Protein AF-A0A0N4YII7-F1 (afdb_monomer_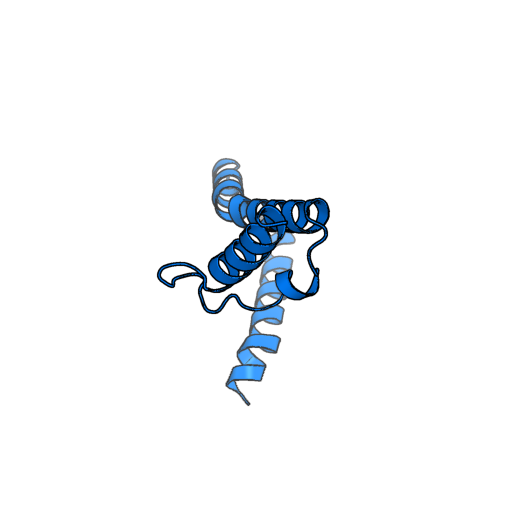lite)

Secondary structure (DSSP, 8-state):
-HHHHIIIIIHHHHHHHHHHHHHH-TT----HHHHHHHHHHHTHHHHHHHHHHHHHHHTT--GGGGSS--TTTTSSS-HHHHHHHHHHHHHTT-

pLDDT: mean 77.95, std 12.57, range [47.41, 92.69]

Organism: Nippostrongylus brasiliensis (NCBI:txid27835)

Radius of gyration: 20.64 Å; chains: 1; bounding box: 38×32×59 Å

Structure (mmCIF, N/CA/C/O backbone):
data_AF-A0A0N4YII7-F1
#
_entry.id   AF-A0A0N4YII7-F1
#
loop_
_atom_site.group_PDB
_atom_site.id
_atom_site.type_symbol
_atom_site.label_atom_id
_atom_site.label_alt_id
_atom_site.label_comp_id
_atom_site.label_asym_id
_atom_site.label_entity_id
_atom_site.label_seq_id
_atom_site.pdbx_PDB_ins_code
_atom_site.Cartn_x
_atom_site.Cartn_y
_atom_site.Cartn_z
_atom_site.occupancy
_atom_site.B_iso_or_equiv
_atom_site.auth_seq_id
_atom_site.auth_comp_id
_atom_site.auth_asym_id
_atom_site.auth_atom_id
_atom_site.pdbx_PDB_model_num
ATOM 1 N N . MET A 1 1 ? -17.918 -15.532 -7.937 1.00 65.50 1 MET A N 1
ATOM 2 C CA . MET A 1 1 ? -16.744 -16.434 -7.874 1.00 65.50 1 MET A CA 1
ATOM 3 C C . MET A 1 1 ? -15.693 -16.049 -8.911 1.00 65.50 1 MET A C 1
ATOM 5 O O . MET A 1 1 ? -14.587 -15.718 -8.512 1.00 65.50 1 MET A O 1
ATOM 9 N N . LEU A 1 2 ? -16.036 -15.983 -10.206 1.00 77.75 2 LEU A N 1
ATOM 10 C CA . LEU A 1 2 ? -15.113 -15.530 -11.262 1.00 77.75 2 LEU A CA 1
ATOM 11 C C . LEU A 1 2 ? -14.560 -14.110 -11.019 1.00 77.75 2 LEU A C 1
ATOM 13 O O . LEU A 1 2 ? -13.360 -13.892 -11.111 1.00 77.75 2 LEU A O 1
ATOM 17 N N . THR A 1 3 ? -15.417 -13.165 -10.625 1.00 81.81 3 THR A N 1
ATOM 18 C CA . THR A 1 3 ? -15.031 -11.780 -10.297 1.00 81.81 3 THR A CA 1
ATOM 19 C C . THR A 1 3 ? -14.018 -11.692 -9.155 1.00 81.81 3 THR A C 1
ATOM 21 O O . THR A 1 3 ? -13.050 -10.945 -9.246 1.00 81.81 3 THR A O 1
ATOM 24 N N . SER A 1 4 ? -14.193 -12.493 -8.104 1.00 81.88 4 SER A N 1
ATOM 25 C CA . SER A 1 4 ? -13.272 -12.552 -6.965 1.00 81.88 4 SER A CA 1
ATOM 26 C C . SER A 1 4 ? -11.907 -13.129 -7.359 1.00 81.88 4 SER A C 1
ATOM 28 O O . SER A 1 4 ? -10.881 -12.602 -6.945 1.00 81.88 4 SER A O 1
ATOM 30 N N . ILE A 1 5 ? -11.880 -14.168 -8.202 1.00 86.31 5 ILE A N 1
ATOM 31 C CA . ILE A 1 5 ? -10.629 -14.754 -8.715 1.00 86.31 5 ILE A CA 1
ATOM 32 C C . ILE A 1 5 ? -9.871 -13.740 -9.584 1.00 86.31 5 ILE A C 1
ATOM 34 O O . ILE A 1 5 ? -8.651 -13.619 -9.476 1.00 86.31 5 ILE A O 1
ATOM 38 N N . MET A 1 6 ? -10.591 -12.971 -10.404 1.00 87.19 6 MET A N 1
ATOM 39 C CA . MET A 1 6 ? -9.992 -11.916 -11.221 1.00 87.19 6 MET A CA 1
ATOM 40 C C . MET A 1 6 ? -9.391 -10.802 -10.359 1.00 87.19 6 MET A C 1
ATOM 42 O O . MET A 1 6 ? -8.235 -10.439 -10.558 1.00 87.19 6 MET A O 1
ATOM 46 N N . LEU A 1 7 ? -10.145 -10.303 -9.373 1.00 85.81 7 LEU A N 1
ATOM 47 C CA . LEU A 1 7 ? -9.739 -9.159 -8.551 1.00 85.81 7 LEU A CA 1
ATOM 48 C C . LEU A 1 7 ? -8.571 -9.469 -7.610 1.00 85.81 7 LEU A C 1
ATOM 50 O O . LEU A 1 7 ? -7.663 -8.656 -7.475 1.00 85.81 7 LEU A O 1
ATOM 54 N N . TYR A 1 8 ? -8.595 -10.633 -6.961 1.00 85.56 8 TYR A N 1
ATOM 55 C CA . TYR A 1 8 ? -7.627 -10.970 -5.913 1.00 85.56 8 TYR A CA 1
ATOM 56 C C . TYR A 1 8 ? -6.498 -11.892 -6.387 1.00 85.56 8 TYR A C 1
ATOM 58 O O . TYR A 1 8 ? -5.505 -12.034 -5.681 1.00 85.56 8 TYR A O 1
ATOM 66 N N . GLY A 1 9 ? -6.633 -12.518 -7.559 1.00 89.00 9 GLY A N 1
ATOM 67 C CA . GLY A 1 9 ? -5.633 -13.433 -8.113 1.00 89.00 9 GLY A CA 1
ATOM 68 C C . GLY A 1 9 ? -5.007 -12.900 -9.394 1.00 89.00 9 GLY A C 1
ATOM 69 O O . GLY A 1 9 ? -3.835 -12.533 -9.416 1.00 89.00 9 GLY A O 1
ATOM 70 N N . VAL A 1 10 ? -5.796 -12.842 -10.469 1.00 90.56 10 VAL A N 1
ATOM 71 C CA . VAL A 1 10 ? -5.274 -12.571 -11.820 1.00 90.56 10 VAL A CA 1
ATOM 72 C C . VAL A 1 10 ? -4.705 -11.158 -11.937 1.00 90.56 10 VAL A C 1
ATOM 74 O O . VAL A 1 10 ? -3.589 -10.992 -12.427 1.00 90.56 10 VAL A O 1
ATOM 77 N N . ILE A 1 11 ? -5.431 -10.145 -11.457 1.00 89.44 11 ILE A N 1
ATOM 78 C CA . ILE A 1 11 ? -4.999 -8.747 -11.566 1.00 89.44 11 ILE A CA 1
ATOM 79 C C . ILE A 1 11 ? -3.677 -8.512 -10.810 1.00 89.44 11 ILE A C 1
ATOM 81 O O . ILE A 1 11 ? -2.722 -8.089 -11.461 1.00 89.44 11 ILE A O 1
ATOM 85 N N . PRO A 1 12 ? -3.537 -8.847 -9.511 1.00 91.25 12 PRO A N 1
ATOM 86 C CA . PRO A 1 12 ? -2.279 -8.641 -8.791 1.00 91.25 12 PRO A CA 1
ATOM 87 C C . PRO A 1 12 ? -1.086 -9.370 -9.419 1.00 91.25 12 PRO A C 1
ATOM 89 O O . PRO A 1 12 ? -0.009 -8.790 -9.541 1.00 91.25 12 PRO A O 1
ATOM 92 N N . VAL A 1 13 ? -1.280 -10.619 -9.862 1.00 91.94 13 VAL A N 1
ATOM 93 C CA . VAL A 1 13 ? -0.217 -11.413 -10.498 1.00 91.94 13 VAL A CA 1
ATOM 94 C C . VAL A 1 13 ? 0.196 -10.796 -11.832 1.00 91.94 13 VAL A C 1
ATOM 96 O O . VAL A 1 13 ? 1.386 -10.627 -12.080 1.00 91.94 13 VAL A O 1
ATOM 99 N N . SER A 1 14 ? -0.766 -10.407 -12.672 1.00 91.44 14 SER A N 1
ATOM 100 C CA . SER A 1 14 ? -0.474 -9.792 -13.973 1.00 91.44 14 SER A CA 1
ATOM 101 C C . SER A 1 14 ? 0.263 -8.456 -13.838 1.00 91.44 14 SER A C 1
ATOM 103 O O . SER A 1 14 ? 1.238 -8.228 -14.551 1.00 91.44 14 SER A O 1
ATOM 105 N N . VAL A 1 15 ? -0.131 -7.613 -12.875 1.00 92.06 15 VAL A N 1
ATOM 106 C CA . VAL A 1 15 ? 0.550 -6.346 -12.569 1.00 92.06 15 VAL A CA 1
ATOM 107 C C . VAL A 1 15 ? 1.965 -6.596 -12.049 1.00 92.06 15 VAL A C 1
ATOM 109 O O . VAL A 1 15 ? 2.895 -5.930 -12.495 1.00 92.06 15 VAL A O 1
ATOM 112 N N . GLY A 1 16 ? 2.155 -7.575 -11.157 1.00 90.88 16 GLY A N 1
ATOM 113 C CA . GLY A 1 16 ? 3.480 -7.941 -10.653 1.00 90.88 16 GLY A CA 1
ATOM 114 C C . GLY A 1 16 ? 4.416 -8.421 -11.763 1.00 90.88 16 GLY A C 1
ATOM 115 O O . GLY A 1 16 ? 5.545 -7.948 -11.868 1.00 90.88 16 GLY A O 1
ATOM 116 N N . VAL A 1 17 ? 3.926 -9.296 -12.644 1.00 91.62 17 VAL A N 1
ATOM 117 C CA . VAL A 1 17 ? 4.686 -9.790 -13.801 1.00 91.62 17 VAL A CA 1
ATOM 118 C C . VAL A 1 17 ? 5.030 -8.646 -14.759 1.00 91.62 17 VAL A C 1
ATOM 120 O O . VAL A 1 17 ? 6.194 -8.489 -15.130 1.00 91.62 17 VAL A O 1
ATOM 123 N N . ALA A 1 18 ? 4.062 -7.796 -15.110 1.00 88.62 18 ALA A N 1
ATOM 124 C CA . ALA A 1 18 ? 4.298 -6.634 -15.966 1.00 88.62 18 ALA A CA 1
ATOM 125 C C . ALA A 1 18 ? 5.338 -5.677 -15.364 1.00 88.62 18 ALA A C 1
ATOM 127 O O . ALA A 1 18 ? 6.233 -5.218 -16.071 1.00 88.62 18 ALA A O 1
ATOM 128 N N . PHE A 1 19 ? 5.268 -5.432 -14.053 1.00 87.75 19 PHE A N 1
ATOM 129 C CA . PHE A 1 19 ? 6.248 -4.619 -13.340 1.00 87.75 19 PHE A CA 1
ATOM 130 C C . PHE A 1 19 ? 7.651 -5.231 -13.402 1.00 87.75 19 PHE A C 1
ATOM 132 O O . PHE A 1 19 ? 8.606 -4.518 -13.694 1.00 87.75 19 PHE A O 1
ATOM 139 N N . THR A 1 20 ? 7.793 -6.546 -13.194 1.00 86.62 20 THR A N 1
ATOM 140 C CA . THR A 1 20 ? 9.106 -7.206 -13.294 1.00 86.62 20 THR A CA 1
ATOM 141 C C . THR A 1 20 ? 9.702 -7.098 -14.691 1.00 86.62 20 THR A C 1
ATOM 143 O O . THR A 1 20 ? 10.844 -6.668 -14.810 1.00 86.62 20 THR A O 1
ATOM 146 N N . PHE A 1 21 ? 8.920 -7.383 -15.740 1.00 87.25 21 PHE A N 1
ATOM 147 C CA . PHE A 1 21 ? 9.373 -7.226 -17.124 1.00 87.25 21 PHE A CA 1
ATOM 148 C C . PHE A 1 21 ? 9.798 -5.795 -17.425 1.00 87.25 21 PHE A C 1
ATOM 150 O O . PHE A 1 21 ? 10.829 -5.583 -18.057 1.00 87.25 21 PHE A O 1
ATOM 157 N N . TYR A 1 22 ? 9.021 -4.827 -16.942 1.00 82.94 22 TYR A N 1
ATOM 158 C CA . TYR A 1 22 ? 9.310 -3.414 -17.110 1.00 82.94 22 TYR A CA 1
ATOM 159 C C . TYR A 1 22 ? 10.624 -3.003 -16.426 1.00 82.94 22 TYR A C 1
ATOM 161 O O . TYR A 1 22 ? 11.446 -2.342 -17.049 1.00 82.94 22 TYR A O 1
ATOM 169 N N . VAL A 1 23 ? 10.864 -3.429 -15.182 1.00 81.12 23 VAL A N 1
ATOM 170 C CA . VAL A 1 23 ? 12.098 -3.104 -14.440 1.00 81.12 23 VAL A CA 1
ATOM 171 C C . VAL A 1 23 ? 13.334 -3.773 -15.048 1.00 81.12 23 VAL A C 1
ATOM 173 O O . VAL A 1 23 ? 14.420 -3.203 -15.002 1.00 81.12 23 VAL A O 1
ATOM 176 N N . THR A 1 24 ? 13.192 -4.970 -15.623 1.00 84.12 24 THR A N 1
ATOM 177 C CA . THR A 1 24 ? 14.304 -5.698 -16.259 1.00 84.12 24 THR A CA 1
ATOM 178 C C . THR A 1 24 ? 14.549 -5.313 -17.718 1.00 84.12 24 THR A C 1
ATOM 180 O O . THR A 1 24 ? 15.495 -5.812 -18.322 1.00 84.12 24 THR A O 1
ATOM 183 N N . ALA A 1 25 ? 13.695 -4.480 -18.315 1.00 82.19 25 ALA A N 1
ATOM 184 C CA . ALA A 1 25 ? 13.849 -4.079 -19.705 1.00 82.19 25 ALA A CA 1
ATOM 185 C C . ALA A 1 25 ? 15.030 -3.107 -19.855 1.00 82.19 25 ALA A C 1
ATOM 187 O O . ALA A 1 25 ? 15.061 -2.046 -19.240 1.00 82.19 25 ALA A O 1
ATOM 188 N N . GLU A 1 26 ? 15.985 -3.446 -20.721 1.00 68.69 26 GLU A N 1
ATOM 189 C CA . GLU A 1 26 ? 17.221 -2.673 -20.927 1.00 68.69 26 GLU A CA 1
ATOM 190 C C . GLU A 1 26 ? 16.989 -1.270 -21.527 1.00 68.69 26 GLU A C 1
ATOM 192 O O . GLU A 1 26 ? 17.878 -0.423 -21.487 1.00 68.69 26 GLU A O 1
ATOM 197 N N . SER A 1 27 ? 15.798 -0.999 -22.074 1.00 68.75 27 SER A N 1
ATOM 198 C CA . SER A 1 27 ? 15.488 0.212 -22.846 1.00 68.75 27 SER A CA 1
ATOM 199 C C . SER A 1 27 ? 14.261 0.979 -22.335 1.00 68.75 27 SER A C 1
ATOM 201 O O . SER A 1 27 ? 13.415 1.401 -23.128 1.00 68.75 27 SER A O 1
ATOM 203 N N . THR A 1 28 ? 14.112 1.167 -21.022 1.00 65.75 28 THR A N 1
ATOM 204 C CA . THR A 1 28 ? 13.054 2.047 -20.500 1.00 65.75 28 THR A CA 1
ATOM 205 C C . THR A 1 28 ? 13.418 3.513 -20.747 1.00 65.75 28 THR A C 1
ATOM 207 O O . THR A 1 28 ? 14.306 4.060 -20.096 1.00 65.75 28 THR A O 1
ATOM 210 N N . SER A 1 29 ? 12.727 4.171 -21.679 1.00 68.50 29 SER A N 1
ATOM 211 C CA . SER A 1 29 ? 12.947 5.572 -22.069 1.00 68.50 29 SER A CA 1
ATOM 212 C C . SER A 1 29 ? 12.331 6.580 -21.087 1.00 68.50 29 SER A C 1
ATOM 214 O O . SER A 1 29 ? 11.673 7.529 -21.509 1.00 68.50 29 SER A O 1
ATOM 216 N N . PHE A 1 30 ? 12.466 6.356 -19.780 1.00 74.00 30 PHE A N 1
ATOM 217 C CA . PHE A 1 30 ? 11.945 7.288 -18.783 1.00 74.00 30 PHE A CA 1
ATOM 218 C C . PHE A 1 30 ? 12.942 8.415 -18.543 1.00 74.00 30 PHE A C 1
ATOM 220 O O . PHE A 1 30 ? 14.089 8.177 -18.162 1.00 74.00 30 PHE A O 1
ATOM 227 N N . SER A 1 31 ? 12.499 9.654 -18.748 1.00 82.69 31 SER A N 1
ATOM 228 C CA . SER A 1 31 ? 13.266 10.823 -18.339 1.00 82.69 31 SER A CA 1
ATOM 229 C C . SER A 1 31 ? 13.264 10.936 -16.814 1.00 82.69 31 SER A C 1
ATOM 231 O O . SER A 1 31 ? 12.325 10.512 -16.136 1.00 82.69 31 SER A O 1
ATOM 233 N N . ALA A 1 32 ? 14.286 11.582 -16.250 1.00 83.00 32 ALA A N 1
ATOM 234 C CA . ALA A 1 32 ? 14.323 11.903 -14.823 1.00 83.00 32 ALA A CA 1
ATOM 235 C C . ALA A 1 32 ? 13.082 12.704 -14.369 1.00 83.00 32 ALA A C 1
ATOM 237 O O . ALA A 1 32 ? 12.633 12.567 -13.232 1.00 83.00 32 ALA A O 1
ATOM 238 N N . ILE A 1 33 ? 12.498 13.500 -15.272 1.00 88.75 33 ILE A N 1
ATOM 239 C CA . ILE A 1 33 ? 11.272 14.273 -15.025 1.00 88.75 33 ILE A CA 1
ATOM 240 C C . ILE A 1 33 ? 10.058 13.348 -14.865 1.00 88.75 33 ILE A C 1
ATOM 242 O O . ILE A 1 33 ? 9.251 13.552 -13.959 1.00 88.75 33 ILE A O 1
ATOM 246 N N . ASP A 1 34 ? 9.951 12.307 -15.690 1.00 86.31 34 ASP A N 1
ATOM 247 C CA . ASP A 1 34 ? 8.843 11.349 -15.634 1.00 86.31 34 ASP A CA 1
ATOM 248 C C . ASP A 1 34 ? 8.876 10.558 -14.321 1.00 86.31 34 ASP A C 1
ATOM 250 O O . ASP A 1 34 ? 7.850 10.365 -13.669 1.00 86.31 34 ASP A O 1
ATOM 254 N N . VAL A 1 35 ? 10.076 10.171 -13.877 1.00 85.12 35 VAL A N 1
ATOM 255 C CA . VAL A 1 35 ? 10.277 9.515 -12.577 1.00 85.12 35 VAL A CA 1
ATOM 256 C C . VAL A 1 35 ? 9.887 10.447 -11.429 1.00 85.12 35 VAL A C 1
ATOM 258 O O . VAL A 1 35 ? 9.176 10.029 -10.514 1.00 85.12 35 VAL A O 1
ATOM 261 N N . ALA A 1 36 ? 10.298 11.717 -11.478 1.00 86.88 36 ALA A N 1
ATOM 262 C CA . ALA A 1 36 ? 9.941 12.700 -10.458 1.00 86.88 36 ALA A CA 1
ATOM 263 C C . ALA A 1 36 ? 8.421 12.924 -10.379 1.00 86.88 36 ALA A C 1
ATOM 265 O O . ALA A 1 36 ? 7.870 12.988 -9.280 1.00 86.88 36 ALA A O 1
ATOM 266 N N . LEU A 1 37 ? 7.735 12.979 -11.525 1.00 90.62 37 LEU A N 1
ATOM 267 C CA . LEU A 1 37 ? 6.276 13.078 -11.591 1.00 90.62 37 LEU A CA 1
ATOM 268 C C . LEU A 1 37 ? 5.592 11.843 -10.999 1.00 90.62 37 LEU A C 1
ATOM 270 O O . LEU A 1 37 ? 4.673 11.991 -10.195 1.00 90.62 37 LEU A O 1
ATOM 274 N N . ILE A 1 38 ? 6.061 10.637 -11.332 1.00 88.38 38 ILE A N 1
ATOM 275 C CA . ILE A 1 38 ? 5.533 9.393 -10.751 1.00 88.38 38 ILE A CA 1
ATOM 276 C C . ILE A 1 38 ? 5.683 9.407 -9.231 1.00 88.38 38 ILE A C 1
ATOM 278 O O . ILE A 1 38 ? 4.722 9.125 -8.516 1.00 88.38 38 ILE A O 1
ATOM 282 N N . ILE A 1 39 ? 6.864 9.771 -8.724 1.00 88.94 39 ILE A N 1
ATOM 283 C CA . ILE A 1 39 ? 7.101 9.863 -7.282 1.00 88.94 39 ILE A CA 1
ATOM 284 C C . ILE A 1 39 ? 6.170 10.905 -6.668 1.00 88.94 39 ILE A C 1
ATOM 286 O O . ILE A 1 39 ? 5.521 10.610 -5.672 1.00 88.94 39 ILE A O 1
ATOM 290 N N . PHE A 1 40 ? 6.047 12.092 -7.258 1.00 92.69 40 PHE A N 1
ATOM 291 C CA . PHE A 1 40 ? 5.180 13.149 -6.739 1.00 92.69 40 PHE A CA 1
ATOM 292 C C . PHE A 1 40 ? 3.708 12.718 -6.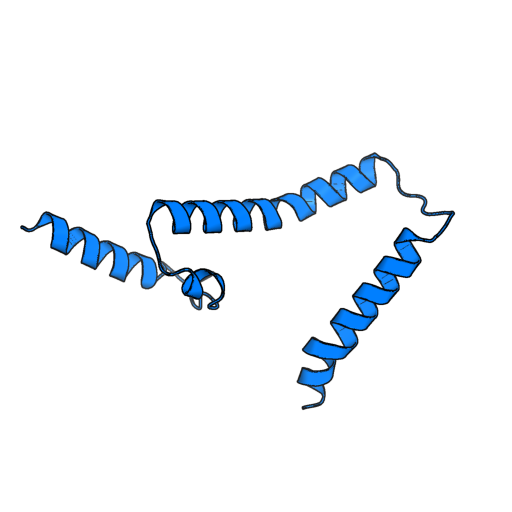660 1.00 92.69 40 PHE A C 1
ATOM 294 O O . PHE A 1 40 ? 3.034 13.013 -5.676 1.00 92.69 40 PHE A O 1
ATOM 301 N N . ILE A 1 41 ? 3.222 11.976 -7.659 1.00 91.00 41 ILE A N 1
ATOM 302 C CA . ILE A 1 41 ? 1.844 11.471 -7.704 1.00 91.00 41 ILE A CA 1
ATOM 303 C C . ILE A 1 41 ? 1.629 10.332 -6.700 1.00 91.00 41 ILE A C 1
ATOM 305 O O . ILE A 1 41 ? 0.580 10.270 -6.061 1.00 91.00 41 ILE A O 1
ATOM 309 N N . LEU A 1 42 ? 2.600 9.425 -6.550 1.00 89.75 42 LEU A N 1
ATOM 310 C CA . LEU A 1 42 ? 2.449 8.235 -5.709 1.00 89.75 42 LEU A CA 1
ATOM 311 C C . LEU A 1 42 ? 2.817 8.471 -4.241 1.00 89.75 42 LEU A C 1
ATOM 313 O O . LEU A 1 42 ? 2.269 7.791 -3.381 1.00 89.75 42 LEU A O 1
ATOM 317 N N . CYS A 1 43 ? 3.695 9.429 -3.934 1.00 91.06 43 CYS A N 1
ATOM 318 C CA . CYS A 1 43 ? 4.206 9.733 -2.590 1.00 91.06 43 CYS A CA 1
ATOM 319 C C . CYS A 1 43 ? 3.134 10.097 -1.537 1.00 91.06 43 CYS A C 1
ATOM 321 O O . CYS A 1 43 ? 3.285 9.690 -0.381 1.00 91.06 43 CYS A O 1
ATOM 323 N N . PRO A 1 44 ? 2.020 10.780 -1.870 1.00 90.75 44 PRO A N 1
ATOM 324 C CA . PRO A 1 44 ? 0.957 11.045 -0.903 1.00 90.75 44 PRO A CA 1
ATOM 325 C C . PRO A 1 44 ? 0.382 9.773 -0.266 1.00 90.75 44 PRO A C 1
ATOM 327 O O . PRO A 1 44 ? 0.038 9.783 0.911 1.00 90.75 44 PRO A O 1
ATOM 330 N N . ILE A 1 45 ? 0.326 8.658 -1.001 1.00 88.25 45 ILE A N 1
ATOM 331 C CA . ILE A 1 45 ? -0.243 7.393 -0.516 1.00 88.25 45 ILE A CA 1
ATOM 332 C C . ILE A 1 45 ? 0.553 6.831 0.682 1.00 88.25 45 ILE A C 1
ATOM 334 O O . ILE A 1 45 ? -0.038 6.666 1.756 1.00 88.25 45 ILE A O 1
ATOM 338 N N . PRO A 1 46 ? 1.874 6.560 0.575 1.00 89.69 46 PRO A N 1
ATOM 339 C CA . PRO A 1 46 ? 2.663 6.098 1.708 1.00 89.69 46 PRO A CA 1
ATOM 340 C C . PRO A 1 46 ? 2.786 7.160 2.804 1.00 89.69 46 PRO A C 1
ATOM 342 O O . PRO A 1 46 ? 2.777 6.795 3.977 1.00 89.69 46 PRO A O 1
ATOM 345 N N . LEU A 1 47 ? 2.838 8.458 2.471 1.00 91.06 47 LEU A N 1
ATOM 346 C CA . LEU A 1 47 ? 2.859 9.520 3.484 1.00 91.06 47 LEU A CA 1
ATOM 347 C C . LEU A 1 47 ? 1.594 9.506 4.351 1.00 91.06 47 LEU A C 1
ATOM 349 O O . LEU A 1 47 ? 1.692 9.535 5.578 1.00 91.06 47 LEU A O 1
ATOM 353 N N . CYS A 1 48 ? 0.411 9.396 3.742 1.00 87.44 48 CYS A N 1
ATOM 354 C CA . CYS A 1 48 ? -0.849 9.278 4.474 1.00 87.44 48 CYS A CA 1
ATOM 355 C C . CYS A 1 48 ? -0.905 7.997 5.318 1.00 87.44 48 CYS A C 1
ATOM 357 O O . CYS A 1 48 ? -1.379 8.034 6.456 1.00 87.44 48 CYS A O 1
ATOM 359 N N . ALA A 1 49 ? -0.396 6.876 4.799 1.00 86.62 49 ALA A N 1
ATOM 360 C CA . ALA A 1 49 ? -0.335 5.619 5.540 1.00 86.62 49 ALA A CA 1
ATOM 361 C C . ALA A 1 49 ? 0.576 5.722 6.777 1.00 86.62 49 ALA A C 1
ATOM 363 O O . ALA A 1 49 ? 0.169 5.338 7.875 1.00 86.62 49 ALA A O 1
ATOM 364 N N . LEU A 1 50 ? 1.773 6.301 6.623 1.00 90.94 50 LEU A N 1
ATOM 365 C CA . LEU A 1 50 ? 2.717 6.529 7.720 1.00 90.94 50 LEU A CA 1
ATOM 366 C C . LEU A 1 50 ? 2.168 7.518 8.750 1.00 90.94 50 LEU A C 1
ATOM 368 O O . LEU A 1 50 ? 2.266 7.261 9.948 1.00 90.94 50 LEU A O 1
ATOM 372 N N . TYR A 1 51 ? 1.538 8.607 8.303 1.00 89.62 51 TYR A N 1
ATOM 373 C CA . TYR A 1 51 ? 0.877 9.563 9.190 1.00 89.62 51 TYR A CA 1
ATOM 374 C C . TYR A 1 51 ? -0.201 8.886 10.043 1.00 89.62 51 TYR A C 1
ATOM 376 O O . TYR A 1 51 ? -0.233 9.059 11.263 1.00 89.62 51 TYR A O 1
ATOM 384 N N . ARG A 1 52 ? -1.060 8.064 9.424 1.00 83.62 52 ARG A N 1
ATOM 385 C CA . ARG A 1 52 ? -2.131 7.349 10.131 1.00 83.62 52 ARG A CA 1
ATOM 386 C C . ARG A 1 52 ? -1.561 6.335 11.123 1.00 83.62 52 ARG A C 1
ATOM 388 O O . ARG A 1 52 ? -2.033 6.269 12.254 1.00 83.62 52 ARG A O 1
ATOM 395 N N . LEU A 1 53 ? -0.518 5.599 10.739 1.00 87.81 53 LEU A N 1
ATOM 396 C CA . LEU A 1 53 ? 0.182 4.669 11.629 1.00 87.81 53 LEU A CA 1
ATOM 397 C C . LEU A 1 53 ? 0.802 5.390 12.837 1.00 87.81 53 LEU A C 1
ATOM 399 O O . LEU A 1 53 ? 0.625 4.961 13.980 1.00 87.81 53 LEU A O 1
ATOM 403 N N . TRP A 1 54 ? 1.492 6.506 12.596 1.00 89.81 54 TRP A N 1
ATOM 404 C CA . TRP A 1 54 ? 2.102 7.328 13.640 1.00 89.81 54 TRP A CA 1
ATOM 405 C C . TRP A 1 54 ? 1.056 7.892 14.609 1.00 89.81 54 TRP A C 1
ATOM 407 O O . TRP A 1 54 ? 1.224 7.799 15.828 1.00 89.81 54 TRP A O 1
ATOM 417 N N . TYR A 1 55 ? -0.060 8.402 14.083 1.00 85.19 55 TYR A N 1
ATOM 418 C CA . TYR A 1 55 ? -1.174 8.901 14.885 1.00 85.19 55 TYR A CA 1
ATOM 419 C C . TYR A 1 55 ? -1.752 7.809 15.796 1.00 85.19 55 TYR A C 1
ATOM 421 O O . TYR A 1 55 ? -1.894 8.027 17.001 1.00 85.19 55 TYR A O 1
ATOM 429 N N . TYR A 1 56 ? -2.017 6.618 15.247 1.00 85.56 56 TYR A N 1
ATOM 430 C CA . TYR A 1 56 ? -2.549 5.473 15.995 1.00 85.56 56 TYR A CA 1
ATOM 431 C C . TYR A 1 56 ? -1.593 4.990 17.089 1.00 85.56 56 TYR A C 1
ATOM 433 O O . TYR A 1 56 ? -2.028 4.705 18.206 1.00 85.56 56 TYR A O 1
ATOM 441 N N . THR A 1 57 ? -0.294 4.952 16.783 1.00 86.94 57 THR A N 1
ATOM 442 C CA . THR A 1 57 ? 0.752 4.561 17.739 1.00 86.94 57 THR A CA 1
ATOM 443 C C . THR A 1 57 ? 0.839 5.559 18.893 1.00 86.94 57 THR A C 1
ATOM 445 O O . THR A 1 57 ? 0.870 5.163 20.057 1.00 86.94 57 THR A O 1
ATOM 448 N N . THR A 1 58 ? 0.804 6.858 18.586 1.00 88.25 58 THR A N 1
ATOM 449 C CA . THR A 1 58 ? 0.902 7.936 19.583 1.00 88.25 58 THR A CA 1
ATOM 450 C C . THR A 1 58 ? -0.316 7.971 20.512 1.00 88.25 58 THR A C 1
ATOM 452 O O . THR A 1 58 ? -0.169 8.136 21.720 1.00 88.25 58 THR A O 1
ATOM 455 N N . HIS A 1 59 ? -1.519 7.743 19.975 1.00 83.25 59 HIS A N 1
ATOM 456 C CA . HIS A 1 59 ? -2.775 7.768 20.735 1.00 83.25 59 HIS A CA 1
ATOM 457 C C . HIS A 1 59 ? -3.170 6.398 21.316 1.00 83.25 59 HIS A C 1
ATOM 459 O O . HIS A 1 59 ? -4.276 6.254 21.835 1.00 83.25 59 HIS A O 1
ATOM 465 N N . LYS A 1 60 ? -2.285 5.388 21.234 1.00 81.81 60 LYS A N 1
ATOM 466 C CA . LYS A 1 60 ? -2.502 4.010 21.725 1.00 81.81 60 LYS A CA 1
ATOM 467 C C . LYS A 1 60 ? -3.834 3.400 21.259 1.00 81.81 60 LYS A C 1
ATOM 469 O O . LYS A 1 60 ? -4.513 2.703 22.011 1.00 81.81 60 LYS A O 1
ATOM 474 N N . MET A 1 61 ? -4.222 3.687 20.019 1.00 74.94 61 MET A N 1
ATOM 475 C CA . MET A 1 61 ? -5.457 3.174 19.428 1.00 74.94 61 MET A CA 1
ATOM 476 C C . MET A 1 61 ? -5.268 1.728 18.948 1.00 74.94 61 MET A C 1
ATOM 478 O O . MET A 1 61 ? -4.150 1.292 18.675 1.00 74.94 61 MET A O 1
ATOM 482 N N . ASP A 1 62 ? -6.365 0.978 18.815 1.00 79.88 62 ASP A N 1
ATOM 483 C CA . ASP A 1 62 ? -6.310 -0.388 18.286 1.00 79.88 62 ASP A CA 1
ATOM 484 C C . ASP A 1 62 ? -5.855 -0.391 16.815 1.00 79.88 62 ASP A C 1
ATOM 486 O O . ASP A 1 62 ? -6.468 0.240 15.948 1.00 79.88 62 ASP A O 1
ATOM 490 N N . TRP A 1 63 ? -4.789 -1.142 16.537 1.00 78.69 63 TRP A N 1
ATOM 491 C CA . TRP A 1 63 ? -4.141 -1.255 15.231 1.00 78.69 63 TRP A CA 1
ATOM 492 C C . TRP A 1 63 ? -5.042 -1.942 14.207 1.00 78.69 63 TRP A C 1
ATOM 494 O O . TRP A 1 63 ? -4.930 -1.682 13.011 1.00 78.69 63 TRP A O 1
ATOM 504 N N . LYS A 1 64 ? -5.989 -2.775 14.658 1.00 77.75 64 LYS A N 1
ATOM 505 C CA . LYS A 1 64 ? -6.947 -3.448 13.769 1.00 77.75 64 LYS A CA 1
ATOM 506 C C . LYS A 1 64 ? -7.792 -2.459 12.965 1.00 77.75 64 LYS A C 1
ATOM 508 O O . LYS A 1 64 ? -8.175 -2.765 11.839 1.00 77.75 64 LYS A O 1
ATOM 513 N N . ARG A 1 65 ? -8.038 -1.258 13.500 1.00 72.50 65 ARG A N 1
ATOM 514 C CA . ARG A 1 65 ? -8.829 -0.214 12.828 1.00 72.50 65 ARG A CA 1
ATOM 515 C C . ARG A 1 65 ? -8.106 0.417 11.632 1.00 72.50 65 ARG A C 1
ATOM 517 O O . ARG A 1 65 ? -8.773 1.011 10.796 1.00 72.50 65 ARG A O 1
ATOM 524 N N . LEU A 1 66 ? -6.782 0.262 11.499 1.00 78.81 66 LEU A N 1
ATOM 525 C CA . LEU A 1 66 ? -6.042 0.717 10.308 1.00 78.81 66 LEU A CA 1
ATOM 526 C C . LEU A 1 66 ? -6.448 -0.050 9.042 1.00 78.81 66 LEU A C 1
ATOM 528 O O . LEU A 1 66 ? -6.392 0.507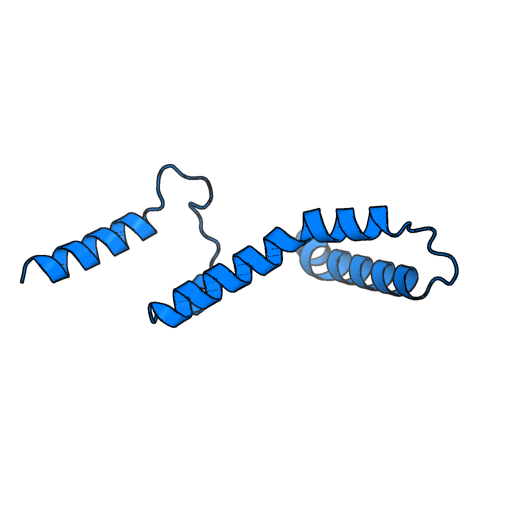 7.949 1.00 78.81 66 LEU A O 1
ATOM 532 N N . PHE A 1 67 ? -6.861 -1.310 9.198 1.00 80.50 67 PHE A N 1
ATOM 533 C CA . PHE A 1 67 ? -7.192 -2.214 8.094 1.00 80.50 67 PHE A CA 1
ATOM 534 C C . PHE A 1 67 ? -8.699 -2.402 7.898 1.00 80.50 67 PHE A C 1
ATOM 536 O O . PHE A 1 67 ? -9.118 -3.116 6.989 1.00 80.50 67 PHE A O 1
ATOM 543 N N . GLN A 1 68 ? -9.521 -1.782 8.747 1.00 77.50 68 GLN A N 1
ATOM 544 C CA . GLN A 1 68 ? -10.965 -1.795 8.570 1.00 77.50 68 GLN A CA 1
ATOM 545 C C . GLN A 1 68 ? -11.361 -0.707 7.566 1.00 77.50 68 GLN A C 1
ATOM 547 O O . GLN A 1 68 ? -10.917 0.436 7.708 1.00 77.50 68 GLN A O 1
ATOM 552 N N . PRO A 1 69 ? -12.173 -1.037 6.545 1.00 67.25 69 PRO A N 1
ATOM 553 C CA . PRO A 1 69 ? -12.661 -0.041 5.607 1.00 67.25 69 PRO A CA 1
ATOM 554 C C . PRO A 1 69 ? -13.483 0.996 6.373 1.00 67.25 69 PRO A C 1
ATOM 556 O O . PRO A 1 69 ? -14.440 0.655 7.070 1.00 67.25 69 PRO A O 1
ATOM 559 N N . ASP A 1 70 ? -13.087 2.261 6.256 1.00 65.44 70 ASP A N 1
ATOM 560 C CA . ASP A 1 70 ? -13.849 3.357 6.837 1.00 65.44 70 ASP A CA 1
ATOM 561 C C . ASP A 1 70 ? -15.064 3.607 5.944 1.00 65.44 70 ASP A C 1
ATOM 563 O O . ASP A 1 70 ? -14.949 4.148 4.843 1.00 65.44 70 ASP A O 1
ATOM 567 N N . VAL A 1 71 ? -16.227 3.142 6.392 1.00 61.00 71 VAL A N 1
ATOM 568 C CA . VAL A 1 71 ? -17.489 3.234 5.641 1.00 61.00 71 VAL A CA 1
ATOM 569 C C . VAL A 1 71 ? -17.908 4.692 5.409 1.00 61.00 71 VAL A C 1
ATOM 571 O O . VAL A 1 71 ? -18.735 4.973 4.547 1.00 61.00 71 VAL A O 1
ATOM 574 N N . GLU A 1 72 ? -17.306 5.626 6.147 1.00 60.81 72 GLU A N 1
ATOM 575 C CA . GLU A 1 72 ? -17.631 7.050 6.150 1.00 60.81 72 GLU A CA 1
ATOM 576 C C . GLU A 1 72 ? -16.522 7.918 5.557 1.00 60.81 72 GLU A C 1
ATOM 578 O O . GLU A 1 72 ? -16.557 9.138 5.713 1.00 60.81 72 GLU A O 1
ATOM 583 N N . LEU A 1 73 ? -15.565 7.320 4.835 1.00 53.56 73 LEU A N 1
ATOM 584 C CA . LEU A 1 73 ? -14.440 8.034 4.214 1.00 53.56 73 LEU A CA 1
ATOM 585 C C . LEU A 1 73 ? -14.884 9.242 3.358 1.00 53.56 73 LEU A C 1
ATOM 587 O O . LEU A 1 73 ? -14.127 10.195 3.199 1.00 53.56 73 LEU A O 1
ATOM 591 N N . TRP A 1 74 ? -16.121 9.210 2.850 1.00 53.88 74 TRP A N 1
ATOM 592 C CA . TRP A 1 74 ? -16.746 10.262 2.039 1.00 53.88 74 TRP A CA 1
ATOM 593 C C . TRP A 1 74 ? -18.096 10.761 2.599 1.00 53.88 74 TRP A C 1
ATOM 595 O O . TRP A 1 74 ? -18.842 11.440 1.896 1.00 53.88 74 TRP A O 1
ATOM 605 N N . GLY A 1 75 ? -18.442 10.412 3.844 1.00 55.06 75 GLY A N 1
ATOM 606 C CA . GLY A 1 75 ? -19.712 10.779 4.484 1.00 55.06 75 GLY A CA 1
ATOM 607 C C . GLY A 1 75 ? -19.645 12.107 5.260 1.00 55.06 75 GLY A C 1
ATOM 608 O O . GLY A 1 75 ? -18.564 12.531 5.677 1.00 55.06 75 GLY A O 1
ATOM 609 N N . PRO A 1 76 ? -20.783 12.791 5.495 1.00 50.84 76 PRO A N 1
ATOM 610 C CA . PRO A 1 76 ? -20.818 14.042 6.247 1.00 50.84 76 PRO A CA 1
ATOM 611 C C . PRO A 1 76 ? -20.520 13.774 7.733 1.00 50.84 76 PRO A C 1
ATOM 613 O O . PRO A 1 76 ? -21.424 13.492 8.509 1.00 50.84 76 PRO A O 1
ATOM 616 N N . ARG A 1 77 ? -19.236 13.905 8.108 1.00 57.19 77 ARG A N 1
ATOM 617 C CA . ARG A 1 77 ? -18.623 13.607 9.422 1.00 57.19 77 ARG A CA 1
ATOM 618 C C . ARG A 1 77 ? -18.657 12.124 9.796 1.00 57.19 77 ARG A C 1
ATOM 620 O O . ARG A 1 77 ? -19.724 11.553 9.982 1.00 57.19 77 ARG A O 1
ATOM 627 N N . SER A 1 78 ? -17.478 11.537 10.013 1.00 61.31 78 SER A N 1
ATOM 628 C CA . SER A 1 78 ? -17.403 10.163 10.502 1.00 61.31 78 SER A CA 1
ATOM 629 C C . SER A 1 78 ? -18.037 10.047 11.900 1.00 61.31 78 SER A C 1
ATOM 631 O O . SER A 1 78 ? -17.659 10.761 12.835 1.00 61.31 78 SER A O 1
ATOM 633 N N . SER A 1 79 ? -19.017 9.159 12.061 1.00 63.66 79 SER A N 1
ATOM 634 C CA . SER A 1 79 ? -19.579 8.730 13.342 1.00 63.66 79 SER A CA 1
ATOM 635 C C . SER A 1 79 ? -18.488 8.291 14.315 1.00 63.66 79 SER A C 1
ATOM 637 O O . SER A 1 79 ? -18.596 8.572 15.507 1.00 63.66 79 SER A O 1
ATOM 639 N N . ASN A 1 80 ? -17.383 7.731 13.811 1.00 61.88 80 ASN A N 1
ATOM 640 C CA . ASN A 1 80 ? -16.198 7.417 14.609 1.00 61.88 80 ASN A CA 1
ATOM 641 C C . ASN A 1 80 ? -15.617 8.647 15.325 1.00 61.88 80 ASN A C 1
ATOM 643 O O . ASN A 1 80 ? -15.271 8.551 16.502 1.00 61.88 80 ASN A O 1
ATOM 647 N N . ASN A 1 81 ? -15.540 9.809 14.664 1.00 62.94 81 ASN A N 1
ATOM 648 C CA . ASN A 1 81 ? -15.093 11.048 15.313 1.00 62.94 81 ASN A CA 1
ATOM 649 C C . ASN A 1 81 ? -16.107 11.532 16.354 1.00 62.94 81 ASN A C 1
ATOM 651 O O . ASN A 1 81 ? -15.722 12.147 17.346 1.00 62.94 81 ASN A O 1
ATOM 655 N N . ARG A 1 82 ? -17.391 11.221 16.159 1.00 65.19 82 ARG A N 1
ATOM 656 C CA . ARG A 1 82 ? -18.470 11.546 17.096 1.00 65.19 82 ARG A CA 1
ATOM 657 C C . ARG A 1 82 ? -18.411 10.686 18.358 1.00 65.19 82 ARG A C 1
ATOM 659 O O . ARG A 1 82 ? -18.485 11.231 19.451 1.00 65.19 82 ARG A O 1
ATOM 666 N N . GLU A 1 83 ? -18.205 9.376 18.225 1.00 67.62 83 GLU A N 1
ATOM 667 C CA . GLU A 1 83 ? -18.025 8.479 19.374 1.00 67.62 83 GLU A CA 1
ATOM 668 C C . GLU A 1 83 ? -16.735 8.775 20.145 1.00 67.62 83 GLU A C 1
ATOM 670 O O . GLU A 1 83 ? -16.719 8.709 21.376 1.00 67.62 83 GLU A O 1
ATOM 675 N N . LEU A 1 84 ? -15.642 9.103 19.443 1.00 66.81 84 LEU A N 1
ATOM 676 C CA . LEU A 1 84 ? -14.390 9.479 20.101 1.00 66.81 84 LEU A CA 1
ATOM 677 C C . LEU A 1 84 ? -14.533 10.816 20.839 1.00 66.81 84 LEU A C 1
ATOM 679 O O . LEU A 1 84 ? -14.059 10.940 21.966 1.00 66.81 84 LEU A O 1
ATOM 683 N N . ALA A 1 85 ? -15.230 11.785 20.234 1.00 65.19 85 ALA A N 1
ATOM 684 C CA . ALA A 1 85 ? -15.567 13.050 20.877 1.00 65.19 85 ALA A CA 1
ATOM 685 C C . ALA A 1 85 ? -16.467 12.840 22.104 1.00 65.19 85 ALA A C 1
ATOM 687 O O . ALA A 1 85 ? -16.153 13.372 23.160 1.00 65.19 85 ALA A O 1
ATOM 688 N N . GLU A 1 86 ? -17.503 11.998 22.029 1.00 72.25 86 GLU A N 1
ATOM 689 C CA . GLU A 1 86 ? -18.361 11.676 23.181 1.00 72.25 86 GLU A CA 1
ATOM 690 C C . GLU A 1 86 ? -17.591 11.005 24.326 1.00 72.25 86 GLU A C 1
ATOM 692 O O . GLU A 1 86 ? -17.821 11.308 25.499 1.00 72.25 86 GLU A O 1
ATOM 697 N N . LYS A 1 87 ? -16.670 10.083 24.016 1.00 70.31 87 LYS A N 1
ATOM 698 C CA . LYS A 1 87 ? -15.824 9.446 25.038 1.00 70.31 87 LYS A CA 1
ATOM 699 C C . LYS A 1 87 ? -14.870 10.452 25.682 1.00 70.31 87 LYS A C 1
ATOM 701 O O . LYS A 1 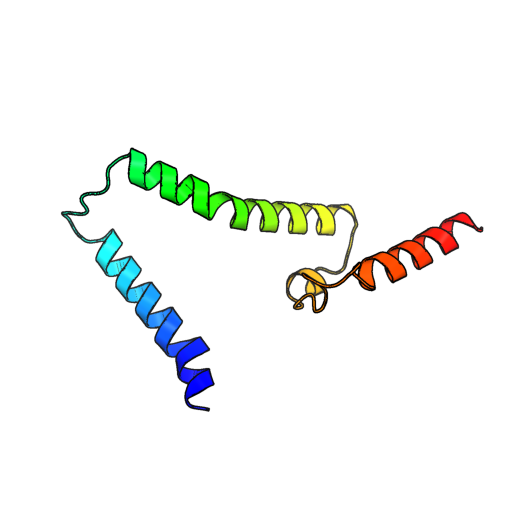87 ? -14.711 10.427 26.901 1.00 70.31 87 LYS A O 1
ATOM 706 N N . ASN A 1 88 ? -14.297 11.357 24.893 1.00 63.81 88 ASN A N 1
ATOM 707 C CA . ASN A 1 88 ? -13.435 12.423 25.402 1.00 63.81 88 ASN A CA 1
ATOM 708 C C . ASN A 1 88 ? -14.219 13.461 26.224 1.00 63.81 88 ASN A C 1
ATOM 710 O O . ASN A 1 88 ? -13.736 13.895 27.264 1.00 63.81 88 ASN A O 1
ATOM 714 N N . GLU A 1 89 ? -15.448 13.807 25.835 1.00 62.09 89 GLU A N 1
ATOM 715 C CA . GLU A 1 89 ? -16.320 14.693 26.617 1.00 62.09 89 GLU A CA 1
ATOM 716 C C . GLU A 1 89 ? -16.708 14.086 27.971 1.00 62.09 89 GLU A C 1
ATOM 7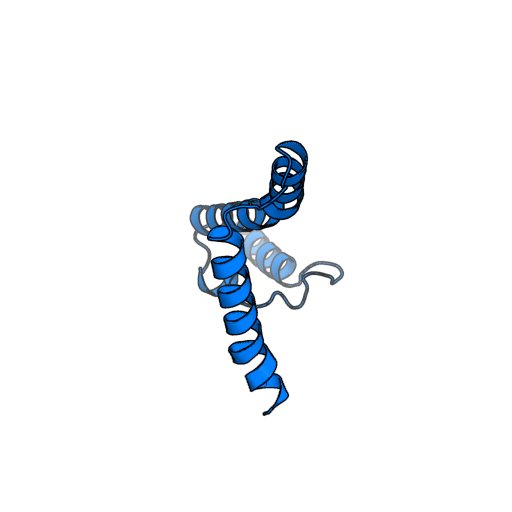18 O O . GLU A 1 89 ? -16.781 14.804 28.967 1.00 62.09 89 GLU A O 1
ATOM 723 N N . LYS A 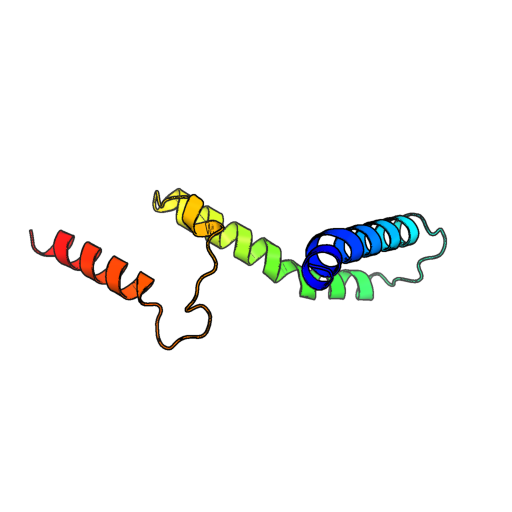1 90 ? -16.920 12.764 28.046 1.00 64.88 90 LYS A N 1
ATOM 724 C CA . LYS A 1 90 ? -17.207 12.076 29.317 1.00 64.88 90 LYS A CA 1
ATOM 725 C C . LYS A 1 90 ? -16.016 12.075 30.277 1.00 64.88 90 LYS A C 1
ATOM 727 O O . LYS A 1 90 ? -16.234 12.138 31.481 1.00 64.88 90 LYS A O 1
ATOM 732 N N . LEU A 1 91 ? -14.783 12.043 29.767 1.00 56.62 91 LEU A N 1
ATOM 733 C CA . LEU A 1 91 ? -13.567 12.134 30.587 1.00 56.62 91 LEU A CA 1
ATOM 734 C C . LEU A 1 91 ? -13.358 13.531 31.198 1.00 56.62 91 LEU A C 1
ATOM 736 O O . LEU A 1 91 ? -12.773 13.626 32.267 1.00 56.62 91 LEU A O 1
ATOM 740 N N . PHE A 1 92 ? -13.857 14.593 30.557 1.00 48.91 92 PHE A N 1
ATOM 741 C CA . PHE A 1 92 ? -13.760 15.980 31.042 1.00 48.91 92 PHE A CA 1
ATOM 742 C C . PHE A 1 92 ? -14.880 16.399 32.013 1.00 48.91 92 PHE A C 1
ATOM 744 O O . PHE A 1 92 ? -14.847 17.513 32.530 1.00 48.91 92 PHE A O 1
ATOM 751 N N . ARG A 1 93 ? -15.896 15.550 32.230 1.00 52.75 93 ARG A N 1
ATOM 752 C CA . ARG A 1 93 ? -17.027 15.820 33.143 1.00 52.75 93 ARG A CA 1
ATOM 753 C C . ARG A 1 93 ? -16.880 15.182 34.535 1.00 52.75 93 ARG A C 1
ATOM 755 O O . ARG A 1 93 ? -17.819 15.279 35.323 1.00 52.75 93 ARG A O 1
ATOM 762 N N . LEU A 1 94 ? -15.749 14.536 34.816 1.00 47.41 94 LEU A N 1
ATOM 763 C CA . LEU A 1 94 ? -15.317 14.129 36.161 1.00 47.41 94 LEU A CA 1
ATOM 764 C C . LEU A 1 94 ? -14.361 15.183 36.723 1.00 47.41 94 LEU A C 1
ATOM 766 O O . LEU A 1 94 ? -14.462 15.450 37.939 1.00 47.41 94 LEU A O 1
#

Sequence (94 aa):
MLTSIMLYGVIPVSVGVAFTFYVTAESTSFSAIDVALIIFILCPIPLCALYRLWYYTTHKMDWKRLFQPDVELWGPRSSNNRELAEKNEKLFRL

Foldseek 3Di:
DVVCCCPPPVVVVVVVVVVVCQVPDPDDPDDPVNVVVVCVVCVVVVVVLVVVVVVCVVVVHDPVVSPDPQPCPPPPDRVVVVVVVVVVVVVVVD